Protein AF-A0AAU8CHG9-F1 (afdb_monomer_lite)

Secondary structure (DSSP, 8-state):
-PEEEBS-TT--SEEETTS--EEEEEEE--TTS--EEEEEEE-HHHHHHHHHHHTS--

Foldseek 3Di:
DDWDDAPQPVDPDIHDPPDDKDKDWDWDDDPPDDIDIDIHIHDPVSCVVVVVCVPDDD

Organism: NCBI:txid3166650

pLDDT: mean 84.63, std 7.71, range [54.69, 93.06]

Radius of gyration: 13.62 Å; chains: 1; bounding box: 28×26×36 Å

Structure (mmCIF, N/CA/C/O backbone):
data_AF-A0AAU8CHG9-F1
#
_entry.id   AF-A0AAU8CHG9-F1
#
loop_
_atom_site.group_PDB
_atom_site.id
_atom_site.type_symbol
_atom_site.label_atom_id
_atom_site.label_alt_id
_atom_site.label_comp_id
_atom_site.label_asym_id
_atom_site.label_entity_id
_atom_site.label_seq_id
_atom_site.pdbx_PDB_ins_code
_atom_site.Cartn_x
_atom_site.Cartn_y
_atom_site.Cartn_z
_atom_site.occupancy
_atom_site.B_iso_or_equiv
_atom_site.auth_seq_id
_atom_site.auth_comp_id
_atom_site.auth_asym_id
_atom_site.auth_atom_id
_atom_site.pdbx_PDB_model_num
ATOM 1 N N . MET A 1 1 ? -7.487 13.378 -14.014 1.00 54.69 1 MET A N 1
ATOM 2 C CA . MET A 1 1 ? -6.721 12.181 -13.613 1.00 54.69 1 MET A CA 1
ATOM 3 C C . MET A 1 1 ? -6.625 12.198 -12.102 1.00 54.69 1 MET A C 1
ATOM 5 O O . MET A 1 1 ? -6.065 13.150 -11.574 1.00 54.69 1 MET A O 1
ATOM 9 N N . ASN A 1 2 ? -7.237 11.228 -11.419 1.00 70.88 2 ASN A N 1
ATOM 10 C CA . ASN A 1 2 ? -7.067 11.086 -9.973 1.00 70.88 2 ASN A CA 1
ATOM 11 C C . ASN A 1 2 ? -5.744 10.363 -9.719 1.00 70.88 2 ASN A C 1
ATOM 13 O O . ASN A 1 2 ? -5.496 9.298 -10.285 1.00 70.88 2 ASN A O 1
ATOM 17 N N . THR A 1 3 ? -4.888 10.964 -8.903 1.00 74.31 3 THR A N 1
ATOM 18 C CA . THR A 1 3 ? -3.624 10.360 -8.483 1.00 74.31 3 THR A CA 1
ATOM 19 C C . THR A 1 3 ? -3.849 9.716 -7.124 1.00 74.31 3 THR A C 1
ATOM 21 O O . THR A 1 3 ? -4.297 10.382 -6.192 1.00 74.31 3 THR A O 1
ATOM 24 N N . LEU A 1 4 ? -3.581 8.420 -7.027 1.00 80.94 4 LEU A N 1
ATOM 25 C CA . LEU A 1 4 ? -3.544 7.673 -5.778 1.00 80.94 4 LEU A CA 1
ATOM 26 C C . LEU A 1 4 ? -2.116 7.715 -5.218 1.00 80.94 4 LEU A C 1
ATOM 28 O O . LEU A 1 4 ? -1.145 7.964 -5.937 1.00 80.94 4 LEU A O 1
ATOM 32 N N . THR A 1 5 ? -1.977 7.481 -3.918 1.00 86.69 5 THR A N 1
ATOM 33 C CA . THR A 1 5 ? -0.667 7.391 -3.264 1.00 86.69 5 THR A CA 1
ATOM 34 C C . THR A 1 5 ? -0.362 5.931 -2.974 1.00 86.69 5 THR A C 1
ATOM 36 O O . THR A 1 5 ? -1.176 5.247 -2.355 1.00 86.69 5 THR A O 1
ATOM 39 N N . CYS A 1 6 ? 0.806 5.458 -3.416 1.00 89.62 6 CYS A N 1
ATOM 40 C CA . CYS A 1 6 ? 1.300 4.142 -3.033 1.00 89.62 6 CYS A CA 1
ATOM 41 C C . CYS A 1 6 ? 1.575 4.124 -1.523 1.00 89.62 6 CYS A C 1
ATOM 43 O O . CYS A 1 6 ? 2.288 4.982 -1.007 1.00 89.62 6 CYS A O 1
ATOM 45 N N . ALA A 1 7 ? 1.014 3.154 -0.805 1.00 91.12 7 ALA A N 1
ATOM 46 C CA . ALA A 1 7 ? 1.154 3.044 0.646 1.00 91.12 7 ALA A CA 1
ATOM 47 C C . ALA A 1 7 ? 2.508 2.454 1.092 1.00 91.12 7 ALA A C 1
ATOM 49 O O . ALA A 1 7 ? 2.772 2.361 2.290 1.00 91.12 7 ALA A O 1
ATOM 50 N N . ASN A 1 8 ? 3.381 2.060 0.157 1.00 90.81 8 ASN A N 1
ATOM 51 C CA . ASN A 1 8 ? 4.752 1.673 0.477 1.00 90.81 8 ASN A CA 1
ATOM 52 C C . ASN A 1 8 ? 5.600 2.936 0.743 1.00 90.81 8 ASN A C 1
ATOM 54 O O . ASN A 1 8 ? 5.845 3.687 -0.199 1.00 90.81 8 ASN A O 1
ATOM 58 N N . PRO A 1 9 ? 6.114 3.161 1.968 1.00 85.56 9 PRO A N 1
ATOM 59 C CA . PRO A 1 9 ? 6.865 4.373 2.310 1.00 85.56 9 PRO A CA 1
ATOM 60 C C . PRO A 1 9 ? 8.199 4.517 1.562 1.00 85.56 9 PRO A C 1
ATOM 62 O O . PRO A 1 9 ? 8.756 5.610 1.525 1.00 85.56 9 PRO A O 1
ATOM 65 N N . ALA A 1 10 ? 8.724 3.436 0.975 1.00 87.81 10 ALA A N 1
ATOM 66 C CA . ALA A 1 10 ? 9.919 3.483 0.132 1.00 87.81 10 ALA A CA 1
ATOM 67 C C . ALA A 1 10 ? 9.619 3.881 -1.327 1.00 87.81 10 ALA A C 1
ATOM 69 O O . ALA A 1 10 ? 10.549 4.078 -2.107 1.00 87.81 10 ALA A O 1
ATOM 70 N N . CYS A 1 11 ? 8.344 3.973 -1.711 1.00 88.69 11 CYS A N 1
ATOM 71 C CA . CYS A 1 11 ? 7.923 4.349 -3.052 1.00 88.69 11 CYS A CA 1
ATOM 72 C C . CYS A 1 11 ? 7.663 5.859 -3.122 1.00 88.69 11 CYS A C 1
ATOM 74 O O . CYS A 1 11 ? 6.864 6.397 -2.358 1.00 88.69 11 CYS A O 1
ATOM 76 N N . THR A 1 12 ? 8.326 6.543 -4.052 1.00 82.75 12 THR A N 1
ATOM 77 C CA . THR A 1 12 ? 8.133 7.981 -4.312 1.00 82.75 12 THR A CA 1
ATOM 78 C C . THR A 1 12 ? 7.337 8.259 -5.584 1.00 82.75 12 THR A C 1
ATOM 80 O O . THR A 1 12 ? 7.050 9.417 -5.886 1.00 82.75 12 THR A O 1
ATOM 83 N N . ASP A 1 13 ? 6.996 7.213 -6.335 1.00 83.50 13 ASP A N 1
ATOM 84 C CA . ASP A 1 13 ? 6.364 7.337 -7.642 1.00 83.50 13 ASP A CA 1
ATOM 85 C C . ASP A 1 13 ? 4.849 7.518 -7.524 1.00 83.50 13 ASP A C 1
ATOM 87 O O . ASP A 1 13 ? 4.182 6.957 -6.648 1.00 83.50 13 ASP A O 1
ATOM 91 N N . ALA A 1 14 ? 4.292 8.315 -8.436 1.00 78.06 14 ALA A N 1
ATOM 92 C CA . ALA A 1 14 ? 2.856 8.537 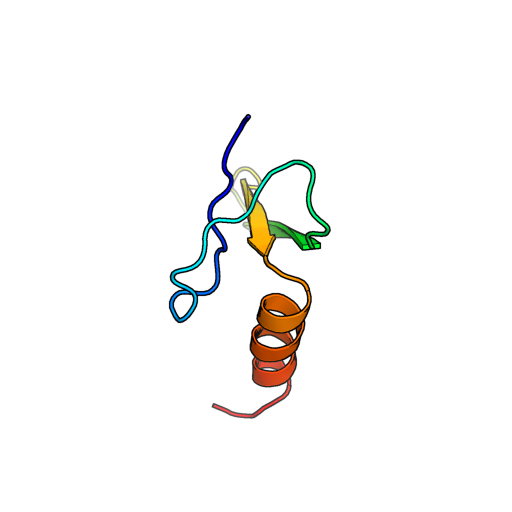-8.504 1.00 78.06 14 ALA A CA 1
ATOM 93 C C . ALA A 1 14 ? 2.133 7.252 -8.936 1.00 78.06 14 ALA A C 1
ATOM 95 O O . ALA A 1 14 ? 2.544 6.575 -9.880 1.00 78.06 14 ALA A O 1
ATOM 96 N N . LEU A 1 15 ? 1.022 6.936 -8.269 1.00 83.00 15 LEU A N 1
ATOM 97 C CA . LEU A 1 15 ? 0.130 5.857 -8.674 1.00 83.00 15 LEU A CA 1
ATOM 98 C C . LEU A 1 15 ? -1.049 6.475 -9.428 1.00 83.00 15 LEU A C 1
ATOM 100 O O . LEU A 1 15 ? -1.895 7.156 -8.848 1.00 83.00 15 LEU A O 1
ATOM 104 N N . HIS A 1 16 ? -1.104 6.291 -10.742 1.00 80.38 16 HIS A N 1
ATOM 105 C CA . HIS A 1 16 ? -2.244 6.765 -11.522 1.00 80.38 16 HIS A CA 1
ATOM 106 C C . HIS A 1 16 ? -3.432 5.819 -11.321 1.00 80.38 16 HIS A C 1
ATOM 108 O O . HIS A 1 16 ? -3.266 4.606 -11.400 1.00 80.38 16 HIS A O 1
ATOM 114 N N . ALA A 1 17 ? -4.633 6.362 -11.083 1.00 72.38 17 ALA A N 1
ATOM 115 C CA . ALA A 1 17 ? -5.828 5.543 -10.843 1.00 72.38 17 ALA A CA 1
ATOM 116 C C . ALA A 1 17 ? -6.171 4.594 -12.010 1.00 72.38 17 ALA A C 1
ATOM 118 O O . ALA A 1 17 ? -6.751 3.539 -11.780 1.00 72.38 17 ALA A O 1
ATOM 119 N N . ASP A 1 18 ? -5.781 4.959 -13.235 1.00 81.31 18 ASP A N 1
ATOM 120 C CA . ASP A 1 18 ? -6.008 4.163 -14.448 1.00 81.31 18 ASP A CA 1
ATOM 121 C C . ASP A 1 18 ? -4.875 3.154 -14.731 1.00 81.31 18 ASP A C 1
ATOM 123 O O . ASP A 1 18 ? -4.929 2.423 -15.717 1.00 81.31 18 ASP A O 1
ATOM 127 N N . SER A 1 19 ? -3.819 3.135 -13.913 1.00 81.00 19 SER A N 1
ATOM 128 C CA . SER A 1 19 ? -2.726 2.164 -14.016 1.00 81.00 19 SER A CA 1
ATOM 129 C C . SER A 1 19 ? -2.989 0.946 -13.140 1.00 81.00 19 SER A C 1
ATOM 131 O O . SER A 1 19 ? -3.694 1.039 -12.135 1.00 81.00 19 SER A O 1
ATOM 133 N N . ASP A 1 20 ? -2.388 -0.188 -13.504 1.00 86.62 20 ASP A N 1
ATOM 134 C CA . ASP A 1 20 ? -2.475 -1.414 -12.715 1.00 86.62 20 ASP A CA 1
ATOM 135 C C . ASP A 1 20 ? -2.002 -1.163 -11.280 1.00 86.62 20 ASP A C 1
ATOM 137 O O . ASP A 1 20 ? -0.899 -0.668 -11.034 1.00 86.62 20 ASP A O 1
ATOM 141 N N . HIS A 1 21 ? -2.858 -1.503 -10.323 1.00 89.19 21 HIS A N 1
ATOM 142 C CA . HIS A 1 21 ? -2.589 -1.321 -8.908 1.00 89.19 21 HIS A CA 1
ATOM 143 C C . HIS A 1 21 ? -3.243 -2.421 -8.083 1.00 89.19 21 HIS A C 1
ATOM 145 O O . HIS A 1 21 ? -4.233 -3.038 -8.478 1.00 89.19 21 HIS A O 1
ATOM 151 N N . VAL A 1 22 ? -2.686 -2.648 -6.901 1.00 92.00 22 VAL A N 1
ATOM 152 C CA . VAL A 1 22 ? -3.241 -3.558 -5.906 1.00 92.00 22 VAL A CA 1
ATOM 153 C C . VAL A 1 22 ? -3.969 -2.733 -4.856 1.00 92.00 22 VAL A C 1
ATOM 155 O O . VAL A 1 22 ? -3.383 -1.833 -4.253 1.00 92.00 22 VAL A O 1
ATOM 158 N N . ARG A 1 23 ? -5.243 -3.056 -4.628 1.00 92.50 23 ARG A N 1
ATOM 159 C CA . ARG A 1 23 ? -6.047 -2.527 -3.523 1.00 92.50 23 ARG A CA 1
ATOM 160 C C . ARG A 1 23 ? -6.053 -3.536 -2.381 1.00 92.50 23 ARG A C 1
ATOM 162 O O . ARG A 1 23 ? -6.383 -4.702 -2.586 1.00 92.50 23 ARG A O 1
ATOM 169 N N . VAL A 1 24 ? -5.709 -3.075 -1.186 1.00 91.06 24 VAL A N 1
ATOM 170 C CA . VAL A 1 24 ? -5.684 -3.875 0.040 1.00 91.06 24 VAL A CA 1
ATOM 171 C C . VAL A 1 24 ? -6.640 -3.257 1.043 1.00 91.06 24 VAL A C 1
ATOM 173 O O . VAL A 1 24 ? -6.512 -2.087 1.396 1.00 91.06 24 VAL A O 1
ATOM 176 N N . GLU A 1 25 ? -7.585 -4.059 1.515 1.00 91.94 25 GLU A N 1
ATOM 177 C CA . GLU A 1 25 ? -8.523 -3.670 2.563 1.00 91.94 25 GLU A CA 1
ATOM 178 C C . GLU A 1 25 ? -8.039 -4.247 3.890 1.00 91.94 25 GLU A C 1
ATOM 180 O O . GLU A 1 25 ? -8.047 -5.459 4.106 1.00 91.94 25 GLU A O 1
ATOM 185 N N . ALA A 1 26 ? -7.574 -3.370 4.773 1.00 86.94 26 ALA A N 1
ATOM 186 C CA . ALA A 1 26 ? -7.183 -3.732 6.121 1.00 86.94 26 ALA A CA 1
ATOM 187 C C . ALA A 1 26 ? -8.374 -3.523 7.050 1.00 86.94 26 ALA A C 1
ATOM 189 O O . ALA A 1 26 ? -8.773 -2.393 7.345 1.00 86.94 26 ALA A O 1
ATOM 190 N N . GLU A 1 27 ? -8.935 -4.629 7.524 1.00 86.62 27 GLU A N 1
ATOM 191 C CA . GLU A 1 27 ? -9.999 -4.596 8.511 1.00 86.62 27 GLU A CA 1
ATOM 192 C C . GLU A 1 27 ? -9.420 -4.684 9.924 1.00 86.62 27 GLU A C 1
ATOM 194 O O . GLU A 1 27 ? -8.718 -5.630 10.288 1.00 86.62 27 GLU A O 1
ATOM 199 N N . LYS A 1 28 ? -9.749 -3.696 10.753 1.00 83.56 28 LYS A N 1
ATOM 200 C CA . LYS A 1 28 ? -9.435 -3.689 12.175 1.00 83.56 28 LYS A CA 1
ATOM 201 C C . LYS A 1 28 ? -10.689 -4.044 12.963 1.00 83.56 28 LYS A C 1
ATOM 203 O O . LYS A 1 28 ? -11.499 -3.179 13.298 1.00 83.56 28 LYS A O 1
ATOM 208 N N . LYS A 1 29 ? -10.801 -5.325 13.310 1.00 81.00 29 LYS A N 1
ATOM 209 C CA . LYS A 1 29 ? -11.809 -5.829 14.249 1.00 81.00 29 LYS A CA 1
ATOM 210 C C . LYS A 1 29 ? -11.392 -5.522 15.688 1.00 81.00 29 LYS A C 1
ATOM 212 O O . LYS A 1 29 ? -10.305 -5.910 16.120 1.00 81.00 29 LYS A O 1
ATOM 217 N N . ARG A 1 30 ? -12.254 -4.859 16.463 1.00 77.62 30 ARG A N 1
ATOM 218 C CA . ARG A 1 30 ? -12.057 -4.639 17.909 1.00 77.62 30 ARG A CA 1
ATOM 2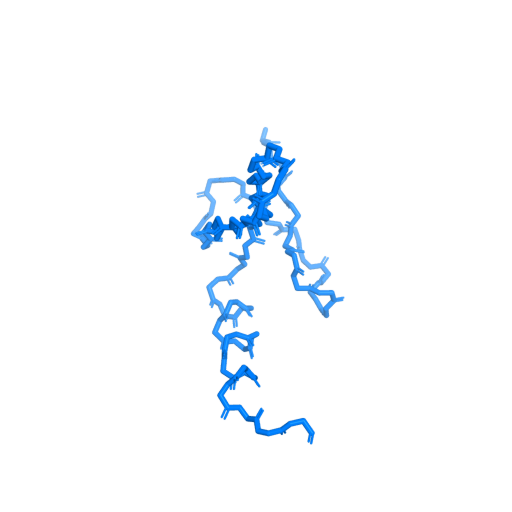19 C C . ARG A 1 30 ? -13.166 -5.339 18.689 1.00 77.62 30 ARG A C 1
ATOM 221 O O . ARG A 1 30 ? -14.324 -5.282 18.312 1.00 77.62 30 ARG A O 1
ATOM 228 N N . MET A 1 31 ? -12.832 -5.960 19.822 1.00 79.00 31 MET A N 1
ATOM 229 C CA . MET A 1 31 ? -13.781 -6.800 20.578 1.00 79.00 31 MET A CA 1
ATOM 230 C C . MET A 1 31 ? -15.030 -6.069 21.117 1.00 79.00 31 MET A C 1
ATOM 232 O O . MET A 1 31 ? -15.992 -6.733 21.491 1.00 79.00 31 MET A O 1
ATOM 236 N N . ARG A 1 32 ? -15.017 -4.733 21.233 1.00 77.50 32 ARG A N 1
ATOM 237 C CA . ARG A 1 32 ? -16.112 -3.930 21.823 1.00 77.50 32 ARG A CA 1
ATOM 238 C C . ARG A 1 32 ? -16.305 -2.563 21.154 1.00 77.50 32 ARG A C 1
ATOM 240 O O . ARG A 1 32 ? -16.807 -1.642 21.788 1.00 77.50 32 ARG A O 1
ATOM 247 N N . ASP A 1 33 ? -15.866 -2.412 19.913 1.00 73.00 33 ASP A N 1
ATOM 248 C CA . ASP A 1 33 ? -15.904 -1.134 19.194 1.00 73.00 33 ASP A CA 1
ATOM 249 C C . ASP A 1 33 ? -16.346 -1.371 17.747 1.00 73.00 33 ASP A C 1
ATOM 251 O O . ASP A 1 33 ? -16.446 -2.521 17.314 1.00 73.00 33 ASP A O 1
ATOM 255 N N . ARG A 1 34 ? -16.638 -0.302 17.006 1.00 77.44 34 ARG A N 1
ATOM 256 C CA . ARG A 1 34 ? -16.976 -0.412 15.587 1.00 77.44 34 ARG A CA 1
ATOM 257 C C . ARG A 1 34 ? -15.757 -0.898 14.803 1.00 77.44 34 ARG A C 1
ATOM 259 O O . ARG A 1 34 ? -14.634 -0.460 15.046 1.00 77.44 34 ARG A O 1
ATOM 266 N N . ASP A 1 35 ? -16.013 -1.774 13.841 1.00 84.25 3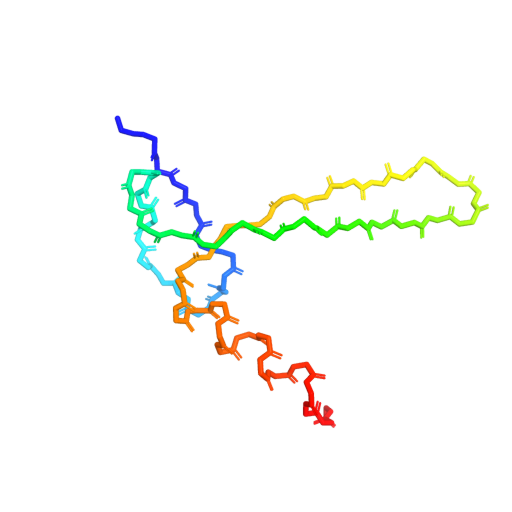5 ASP A N 1
ATOM 267 C CA . ASP A 1 35 ? -14.996 -2.201 12.891 1.00 84.25 35 ASP A CA 1
ATOM 268 C C . ASP A 1 35 ? -14.543 -1.013 12.038 1.00 84.25 35 ASP A C 1
ATOM 270 O O . ASP A 1 35 ? -15.355 -0.229 11.538 1.00 84.25 35 ASP A O 1
ATOM 274 N N . GLU A 1 36 ? -13.231 -0.868 11.902 1.00 84.75 36 GLU A N 1
ATOM 275 C CA . GLU A 1 36 ? -12.612 0.156 11.067 1.00 84.75 36 GLU A CA 1
ATOM 276 C C . GLU A 1 36 ? -12.025 -0.534 9.833 1.00 84.75 36 GLU A C 1
ATOM 278 O O . GLU A 1 36 ? -11.182 -1.422 9.967 1.00 84.75 36 GLU A O 1
ATOM 283 N N . THR A 1 37 ? -12.440 -0.116 8.638 1.00 87.56 37 THR A N 1
ATOM 284 C CA . THR A 1 37 ? -11.837 -0.568 7.377 1.00 87.56 37 THR A CA 1
ATOM 285 C C . THR A 1 37 ? -10.975 0.551 6.818 1.00 87.56 37 THR A C 1
ATOM 287 O O . THR A 1 37 ? -11.442 1.682 6.668 1.00 87.56 37 THR A O 1
ATOM 290 N N . GLN A 1 38 ? -9.715 0.244 6.523 1.00 89.38 38 GLN A N 1
ATOM 291 C CA . GLN A 1 38 ? -8.799 1.145 5.830 1.00 89.38 38 GLN A CA 1
ATOM 292 C C . GLN A 1 38 ? -8.435 0.553 4.472 1.00 89.38 38 GLN A C 1
ATOM 294 O O . GLN A 1 38 ? -8.189 -0.646 4.358 1.00 89.38 38 GLN A O 1
ATOM 299 N N . GLU A 1 39 ? -8.403 1.397 3.447 1.00 91.44 39 GLU A N 1
ATOM 300 C CA . GLU A 1 39 ? -8.002 1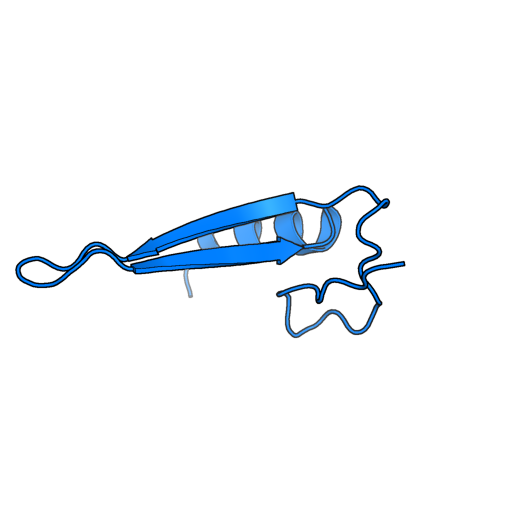.007 2.099 1.00 91.44 39 GLU A CA 1
ATOM 301 C C . GLU A 1 39 ? -6.605 1.541 1.798 1.00 91.44 39 GLU A C 1
ATOM 303 O O . GLU A 1 39 ? -6.323 2.725 2.000 1.00 91.44 39 GLU A O 1
ATOM 308 N N . TYR A 1 40 ? -5.749 0.673 1.273 1.00 90.69 40 TYR A N 1
ATOM 309 C CA . TYR A 1 40 ? -4.414 1.018 0.809 1.00 90.69 40 TYR A CA 1
ATOM 310 C C . TYR A 1 40 ? -4.249 0.624 -0.652 1.00 90.69 40 TYR A C 1
ATOM 312 O O . TYR A 1 40 ? -4.733 -0.421 -1.088 1.00 90.69 40 TYR A O 1
ATOM 320 N N . TYR A 1 41 ? -3.525 1.454 -1.392 1.00 92.19 41 TYR A N 1
ATOM 321 C CA . TYR A 1 41 ? -3.231 1.240 -2.801 1.00 92.19 41 TYR A CA 1
ATOM 322 C C . TYR A 1 41 ? -1.723 1.072 -2.973 1.00 92.19 41 TYR A C 1
ATOM 324 O O . TYR A 1 41 ? -0.941 1.784 -2.344 1.00 92.19 41 TYR A O 1
ATOM 332 N N . PHE A 1 42 ? -1.306 0.130 -3.810 1.00 92.06 42 PHE A N 1
ATOM 333 C CA . PHE A 1 42 ? 0.100 -0.164 -4.072 1.00 92.06 42 PHE A CA 1
ATOM 334 C C . PHE A 1 42 ? 0.336 -0.388 -5.561 1.00 92.06 42 PHE A C 1
ATOM 336 O O . PHE A 1 42 ? -0.525 -0.932 -6.254 1.00 92.06 42 PHE A O 1
ATOM 343 N N . HIS A 1 43 ? 1.542 -0.077 -6.037 1.00 93.00 43 HIS A N 1
ATOM 344 C CA . HIS A 1 43 ? 2.038 -0.707 -7.260 1.00 93.00 43 HIS A CA 1
ATOM 345 C C . HIS A 1 43 ? 2.184 -2.227 -7.042 1.00 93.00 43 HIS A C 1
ATOM 347 O O . HIS A 1 43 ? 2.512 -2.644 -5.921 1.00 93.00 43 HIS A O 1
ATOM 353 N N . PRO A 1 44 ? 1.978 -3.071 -8.067 1.00 91.75 44 PRO A N 1
ATOM 354 C CA . PRO A 1 44 ? 2.077 -4.530 -7.936 1.00 91.75 44 PRO A CA 1
ATOM 355 C C . PRO A 1 44 ? 3.400 -5.024 -7.322 1.00 91.75 44 PRO A C 1
ATOM 357 O O . PRO A 1 44 ? 3.421 -5.893 -6.442 1.00 91.75 44 PRO A O 1
ATOM 360 N N . GLU A 1 45 ? 4.516 -4.431 -7.728 1.00 91.75 45 GLU A N 1
ATOM 361 C CA . GLU A 1 45 ? 5.856 -4.729 -7.228 1.00 91.75 45 GLU A CA 1
ATOM 362 C C . GLU A 1 45 ? 6.051 -4.277 -5.776 1.00 91.75 45 GLU A C 1
ATOM 364 O O . GLU A 1 45 ? 6.645 -4.999 -4.972 1.00 91.75 45 GLU A O 1
ATOM 369 N N . CYS A 1 46 ? 5.483 -3.126 -5.407 1.00 92.81 46 CYS A N 1
ATOM 370 C CA . CYS A 1 46 ? 5.525 -2.623 -4.038 1.00 92.81 46 CYS A CA 1
ATOM 371 C C . CYS A 1 46 ? 4.741 -3.538 -3.095 1.00 92.81 46 CYS A C 1
ATOM 373 O O . CYS A 1 46 ? 5.231 -3.866 -2.014 1.00 92.81 46 CYS A O 1
ATOM 375 N N . TRP A 1 47 ? 3.557 -3.995 -3.511 1.00 93.06 47 TRP A N 1
ATOM 376 C CA . TRP A 1 47 ? 2.770 -4.945 -2.728 1.00 93.06 47 TRP A CA 1
ATOM 377 C C . TRP A 1 47 ? 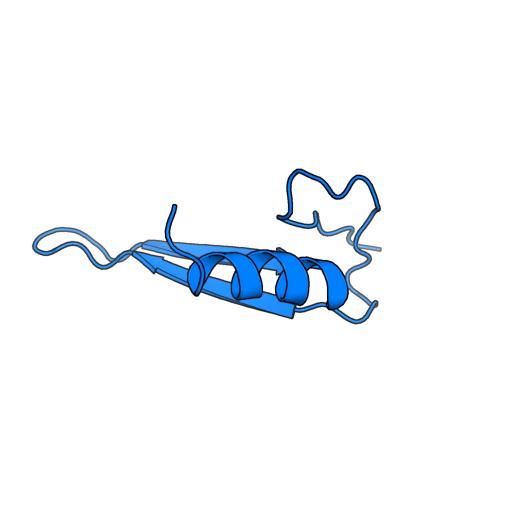3.512 -6.268 -2.519 1.00 93.06 47 TRP A C 1
ATOM 379 O O . TRP A 1 47 ? 3.547 -6.791 -1.404 1.00 93.06 47 TRP A O 1
ATOM 389 N N . THR A 1 48 ? 4.158 -6.784 -3.565 1.00 92.00 48 THR A N 1
ATOM 390 C CA . THR A 1 48 ? 4.948 -8.021 -3.490 1.00 92.00 48 THR A CA 1
ATOM 391 C C . THR A 1 48 ? 6.092 -7.892 -2.481 1.00 92.00 48 THR A C 1
ATOM 393 O O . THR A 1 48 ? 6.283 -8.772 -1.646 1.00 92.00 48 THR A O 1
ATOM 396 N N . ALA A 1 49 ? 6.824 -6.775 -2.501 1.00 90.75 49 ALA A N 1
ATOM 397 C CA . ALA A 1 49 ? 7.914 -6.533 -1.557 1.00 90.75 49 ALA A CA 1
ATOM 398 C C . ALA A 1 49 ? 7.423 -6.421 -0.102 1.00 90.75 49 ALA A C 1
ATOM 400 O O . ALA A 1 49 ? 8.032 -7.001 0.800 1.00 90.75 49 ALA A O 1
ATOM 401 N N . VAL A 1 50 ? 6.318 -5.699 0.127 1.00 90.38 50 VAL A N 1
ATOM 402 C CA . VAL A 1 50 ? 5.734 -5.511 1.465 1.00 90.38 50 VAL A CA 1
ATOM 403 C C . VAL A 1 50 ? 5.199 -6.830 2.017 1.00 90.38 50 VAL A C 1
ATOM 405 O O . VAL A 1 50 ? 5.585 -7.227 3.114 1.00 90.38 50 VAL A O 1
ATOM 408 N N . SER A 1 51 ? 4.357 -7.537 1.265 1.00 90.69 51 SER A N 1
ATOM 409 C CA . SER A 1 51 ? 3.741 -8.792 1.719 1.00 90.69 51 SER A CA 1
ATOM 410 C C . SER A 1 51 ? 4.773 -9.894 1.977 1.00 90.69 51 SER A C 1
ATOM 412 O O . SER A 1 51 ? 4.689 -10.579 2.993 1.00 90.69 51 SER A O 1
ATOM 414 N N . ALA A 1 52 ? 5.821 -9.994 1.154 1.00 89.56 52 ALA A N 1
ATOM 415 C CA . ALA A 1 52 ? 6.916 -10.941 1.377 1.00 89.56 52 ALA A CA 1
ATOM 416 C C . ALA A 1 52 ? 7.699 -10.681 2.678 1.00 89.56 52 ALA A C 1
ATOM 418 O O . ALA A 1 52 ? 8.383 -11.574 3.180 1.00 89.56 52 ALA A O 1
ATOM 419 N N . SER A 1 53 ? 7.645 -9.463 3.232 1.00 85.38 53 SER A N 1
ATOM 420 C CA . SER A 1 53 ? 8.268 -9.167 4.527 1.00 85.38 53 SER A CA 1
ATOM 421 C C . SER A 1 53 ? 7.474 -9.723 5.710 1.00 85.38 53 SER A C 1
ATOM 423 O O . SER A 1 53 ? 8.065 -9.992 6.748 1.00 85.38 53 SER A O 1
ATOM 425 N N . TRP A 1 54 ? 6.167 -9.954 5.558 1.00 85.00 54 TRP A N 1
ATOM 426 C CA . TRP A 1 54 ? 5.307 -10.447 6.641 1.00 85.00 54 TRP A CA 1
ATOM 427 C C . TRP A 1 54 ? 5.553 -11.918 6.973 1.00 85.00 54 TRP A C 1
ATOM 429 O O . TRP A 1 54 ? 5.299 -12.357 8.090 1.00 85.00 54 TRP A O 1
ATOM 439 N N . GLU A 1 55 ? 6.070 -12.673 6.009 1.00 83.31 55 GLU A N 1
ATOM 440 C CA . GLU A 1 55 ? 6.465 -14.070 6.191 1.00 83.31 55 GLU A CA 1
ATOM 441 C C . GLU A 1 55 ? 7.843 -14.210 6.854 1.00 83.31 55 GLU A C 1
ATOM 443 O O . GLU A 1 55 ? 8.238 -15.308 7.251 1.00 83.31 55 GLU A O 1
ATOM 448 N N . LYS A 1 56 ? 8.597 -13.111 6.978 1.00 79.94 56 LYS A N 1
ATOM 449 C CA . LYS A 1 56 ? 9.922 -13.116 7.596 1.00 79.94 56 LYS A CA 1
ATOM 450 C C . LYS A 1 56 ? 9.804 -12.797 9.090 1.00 79.94 56 LYS A C 1
ATOM 452 O O . LYS A 1 56 ? 9.086 -11.868 9.455 1.00 79.94 56 LYS A O 1
ATOM 457 N N . PRO A 1 57 ? 10.523 -13.524 9.964 1.00 72.88 57 PRO A N 1
ATOM 458 C CA . PRO A 1 57 ? 10.688 -13.109 11.351 1.00 72.88 57 PRO A CA 1
ATOM 459 C C . PRO A 1 57 ? 11.318 -11.712 11.408 1.00 72.88 57 PRO A C 1
ATOM 461 O O . PRO A 1 57 ? 12.223 -11.422 10.622 1.00 72.88 57 PRO A O 1
ATOM 464 N N . ALA A 1 58 ? 10.819 -10.877 12.321 1.00 64.62 58 ALA A N 1
ATOM 465 C CA . ALA A 1 58 ? 11.356 -9.545 12.592 1.00 64.62 58 A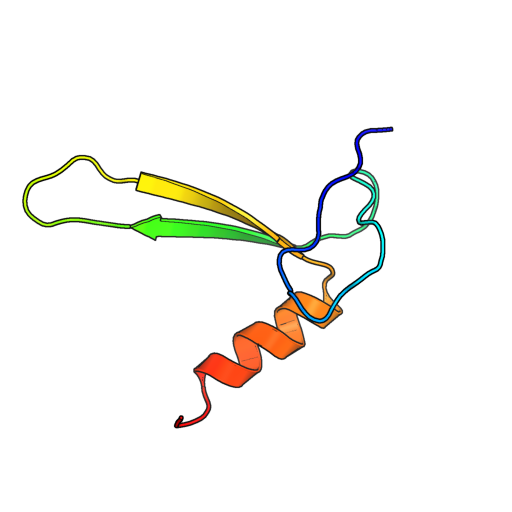LA A CA 1
ATOM 466 C C . ALA A 1 58 ? 12.741 -9.597 13.255 1.00 64.62 58 ALA A C 1
ATOM 468 O O . ALA A 1 58 ? 12.986 -10.543 14.041 1.00 64.62 58 ALA A O 1
#

Sequence (58 aa):
MNTLTCANPACTDALHADSDHVRVEAEKKRMRDRDETQEYYFHPECWTAVSASWEKPA